Protein AF-A0A9W8MC66-F1 (afdb_monomer_lite)

Sequence (57 aa):
MSSSSPSFSKLNGSNYATWAGDMEAWLKSQGLWRLVSGTSKPPALEGIEADGKSQDE

InterPro domains:
  IPR025314 Domain of unknown function DUF4219 [PF13961] (11-34)

Organism: NCBI:txid2828524

Secondary structure (DSSP, 8-state):
---PPP-SPPP-SS-HHHHHHHHHHHHHHTT-S----TTSPPPP-TT----------

Structure (mmCIF, N/CA/C/O backbone):
data_AF-A0A9W8MC66-F1
#
_entry.id   AF-A0A9W8MC66-F1
#
loop_
_atom_site.group_PDB
_atom_site.id
_atom_site.type_symbol
_atom_site.label_atom_id
_atom_site.label_alt_id
_atom_site.label_comp_id
_atom_site.label_asym_id
_atom_site.label_entity_id
_atom_site.label_seq_id
_atom_site.pdbx_PDB_ins_code
_atom_site.Cartn_x
_atom_site.Cartn_y
_atom_site.Cartn_z
_atom_site.occupancy
_atom_site.B_iso_or_equiv
_atom_site.auth_seq_id
_atom_site.auth_comp_id
_atom_site.auth_asym_id
_atom_site.auth_atom_id
_atom_site.pdbx_PDB_model_num
ATOM 1 N N . MET A 1 1 ? -4.785 19.744 9.260 1.00 47.38 1 MET A N 1
ATOM 2 C CA . MET A 1 1 ? -4.081 18.603 8.640 1.00 47.38 1 MET A CA 1
ATOM 3 C C . MET A 1 1 ? -4.051 18.869 7.148 1.00 47.38 1 MET A C 1
ATOM 5 O O . MET A 1 1 ? -5.117 18.984 6.560 1.00 47.38 1 MET A O 1
ATOM 9 N N . SER A 1 2 ? -2.875 19.106 6.570 1.00 51.28 2 SER A N 1
ATOM 10 C CA . SER A 1 2 ? -2.752 19.381 5.136 1.00 51.28 2 SER A CA 1
ATOM 11 C C . SER A 1 2 ? -3.127 18.121 4.363 1.00 51.28 2 SER A C 1
ATOM 13 O O . SER A 1 2 ? -2.432 17.115 4.471 1.00 51.28 2 SER A O 1
ATOM 15 N N . SER A 1 3 ? -4.228 18.158 3.615 1.00 62.44 3 SER A N 1
ATOM 16 C CA . SER A 1 3 ? -4.629 17.090 2.699 1.00 62.44 3 SER A CA 1
ATOM 17 C C . SER A 1 3 ? -3.671 17.080 1.506 1.00 62.44 3 SER A C 1
ATOM 19 O O . SER A 1 3 ? -3.963 17.635 0.446 1.00 62.44 3 SER A O 1
ATOM 21 N N . SER A 1 4 ? -2.474 16.534 1.710 1.00 73.94 4 SER A N 1
ATOM 22 C CA . SER A 1 4 ? -1.505 16.380 0.633 1.00 73.94 4 SER A CA 1
ATOM 23 C C . SER A 1 4 ? -2.022 15.327 -0.335 1.00 73.94 4 SER A C 1
ATOM 25 O O . SER A 1 4 ? -2.417 14.239 0.082 1.00 73.94 4 SER A O 1
ATOM 27 N N . SER A 1 5 ? -2.040 15.651 -1.625 1.00 79.50 5 SER A N 1
ATOM 28 C CA . SER A 1 5 ? -2.405 14.669 -2.643 1.00 79.50 5 SER A CA 1
ATOM 29 C C . SER A 1 5 ? -1.369 13.538 -2.673 1.00 79.50 5 SER A C 1
ATOM 31 O O . SER A 1 5 ? -0.182 13.797 -2.448 1.00 79.50 5 SER A O 1
ATOM 33 N N . PRO A 1 6 ? -1.784 12.291 -2.948 1.00 80.94 6 PRO A N 1
ATOM 34 C CA . PRO A 1 6 ? -0.840 11.199 -3.146 1.00 80.94 6 PRO A CA 1
ATOM 35 C C . PRO A 1 6 ? 0.146 11.544 -4.270 1.00 80.94 6 PRO A C 1
ATOM 37 O O . PRO A 1 6 ? -0.269 12.009 -5.332 1.00 80.94 6 PRO A O 1
ATOM 40 N N . SER A 1 7 ? 1.447 11.327 -4.044 1.00 85.06 7 SER A N 1
ATOM 41 C CA . SER A 1 7 ? 2.492 11.649 -5.033 1.00 85.06 7 SER A CA 1
ATOM 42 C C . SER A 1 7 ? 2.867 10.476 -5.949 1.00 85.06 7 SER A C 1
ATOM 44 O O . SER A 1 7 ? 3.829 10.584 -6.707 1.00 85.06 7 SER A O 1
ATOM 46 N N . PHE A 1 8 ? 2.161 9.345 -5.864 1.00 86.25 8 PHE A N 1
ATOM 47 C CA . PHE A 1 8 ? 2.380 8.180 -6.725 1.00 86.25 8 PHE A CA 1
ATOM 48 C C . PHE A 1 8 ? 1.572 8.265 -8.027 1.00 86.25 8 PHE A C 1
ATOM 50 O O . PHE A 1 8 ? 0.670 9.089 -8.193 1.00 86.25 8 PHE A O 1
ATOM 57 N N . SER A 1 9 ? 1.926 7.402 -8.981 1.00 88.56 9 SER A N 1
ATOM 58 C CA . SER A 1 9 ? 1.304 7.370 -10.307 1.00 88.56 9 SER A CA 1
ATOM 59 C C . SER A 1 9 ? -0.189 7.063 -10.218 1.00 88.56 9 SER A C 1
ATOM 61 O O . SER A 1 9 ? -0.594 6.170 -9.481 1.00 88.56 9 SER A O 1
ATOM 63 N N . LYS A 1 10 ? -1.018 7.760 -11.006 1.00 90.12 10 LYS A N 1
ATOM 64 C CA . LYS A 1 10 ? -2.455 7.454 -11.100 1.00 90.12 10 LYS A CA 1
ATOM 65 C C . LYS A 1 10 ? -2.679 6.027 -11.603 1.00 90.12 10 LYS A C 1
ATOM 67 O O . LYS A 1 10 ? -1.897 5.516 -12.408 1.00 90.12 10 LYS A O 1
ATOM 72 N N . LEU A 1 11 ? -3.773 5.418 -11.151 1.00 92.31 11 LEU A N 1
ATOM 73 C CA . LEU A 1 11 ? -4.206 4.107 -11.619 1.00 92.31 11 LEU A CA 1
ATOM 74 C C . LEU A 1 11 ? -4.405 4.114 -13.142 1.00 92.31 11 LEU A C 1
ATOM 76 O O . LEU A 1 11 ? -5.015 5.026 -13.700 1.00 92.31 11 LEU A O 1
ATOM 80 N N . ASN A 1 12 ? -3.889 3.081 -13.796 1.00 91.69 12 ASN A N 1
ATOM 81 C CA . ASN A 1 12 ? -4.016 2.799 -15.215 1.00 91.69 12 ASN A CA 1
ATOM 82 C C . ASN A 1 12 ? -4.232 1.289 -15.436 1.00 91.69 12 ASN A C 1
ATOM 84 O O . ASN A 1 12 ? -4.273 0.504 -14.489 1.00 91.69 12 ASN A O 1
ATOM 88 N N . GLY A 1 13 ? -4.372 0.878 -16.698 1.00 93.75 13 GLY A N 1
ATOM 89 C CA . GLY A 1 13 ? -4.692 -0.508 -17.057 1.00 93.75 13 GLY A CA 1
ATOM 90 C C . GLY A 1 13 ? -3.606 -1.550 -16.757 1.00 93.75 13 GLY A C 1
ATOM 91 O O . GLY A 1 13 ? -3.880 -2.738 -16.881 1.00 93.75 13 GLY A O 1
ATOM 92 N N . SER A 1 14 ? -2.392 -1.147 -16.374 1.00 95.50 14 SER A N 1
ATOM 93 C CA . SER A 1 14 ? -1.254 -2.055 -16.172 1.00 95.50 14 SER A CA 1
ATOM 94 C C . SER A 1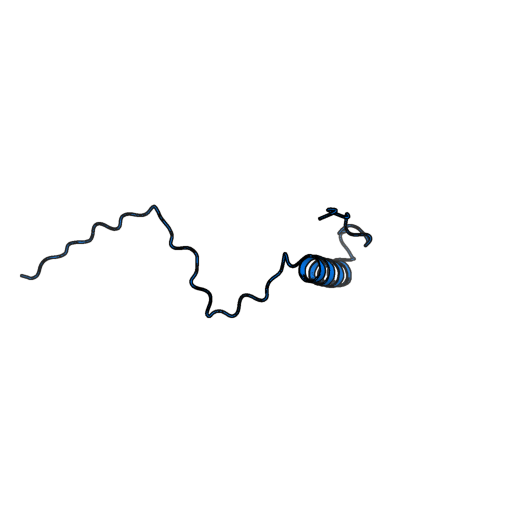 14 ? -0.546 -1.902 -14.824 1.00 95.50 14 SER A C 1
ATOM 96 O O . SER A 1 14 ? 0.322 -2.711 -14.511 1.00 95.50 14 SER A O 1
ATOM 98 N N . ASN A 1 15 ? -0.873 -0.888 -14.016 1.00 93.81 15 ASN A N 1
ATOM 99 C CA . ASN A 1 15 ? -0.145 -0.573 -12.779 1.00 93.81 15 ASN A CA 1
ATOM 100 C C . ASN A 1 15 ? -0.915 -0.887 -11.488 1.00 93.81 15 ASN A C 1
ATOM 102 O O . ASN A 1 15 ? -0.480 -0.463 -10.418 1.00 93.81 15 ASN A O 1
ATOM 106 N N . TYR A 1 16 ? -2.028 -1.625 -11.567 1.00 92.88 16 TYR A N 1
ATOM 107 C CA . TYR A 1 16 ? -2.890 -1.897 -10.413 1.00 92.88 16 TYR A CA 1
ATOM 108 C C . TYR A 1 16 ? -2.124 -2.465 -9.209 1.00 92.88 16 TYR A C 1
ATOM 110 O O . TYR A 1 16 ? -2.315 -1.990 -8.095 1.00 92.88 16 TYR A O 1
ATOM 118 N N . ALA A 1 17 ? -1.224 -3.432 -9.424 1.00 92.44 17 ALA A N 1
ATOM 119 C CA . ALA A 1 17 ? -0.481 -4.079 -8.338 1.00 92.44 17 ALA A CA 1
ATOM 120 C C 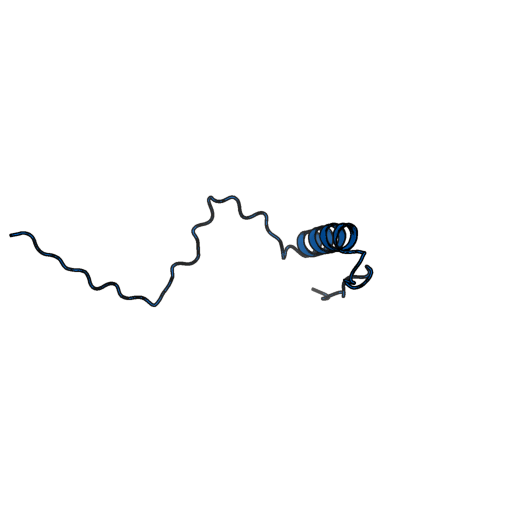. ALA A 1 17 ? 0.376 -3.089 -7.529 1.00 92.44 17 ALA A C 1
ATOM 122 O O . ALA A 1 17 ? 0.373 -3.125 -6.302 1.00 92.44 17 ALA A O 1
ATOM 123 N N . THR A 1 18 ? 1.074 -2.179 -8.210 1.00 93.12 18 THR A N 1
ATOM 124 C CA . THR A 1 18 ? 1.892 -1.143 -7.563 1.00 93.12 18 THR A CA 1
ATOM 125 C C . THR A 1 18 ? 1.013 -0.056 -6.952 1.00 93.12 18 THR A C 1
ATOM 127 O O . THR A 1 18 ? 1.183 0.294 -5.788 1.00 93.12 18 THR A O 1
ATOM 130 N N . TRP A 1 19 ? 0.018 0.424 -7.706 1.00 94.62 19 TRP A N 1
ATOM 131 C CA . TRP A 1 19 ? -0.901 1.469 -7.258 1.00 94.62 19 TRP A CA 1
ATOM 132 C C . TRP A 1 19 ? -1.656 1.074 -5.987 1.00 94.62 19 TRP A C 1
ATOM 134 O O . TRP A 1 19 ? -1.805 1.897 -5.089 1.00 94.62 19 TRP A O 1
ATOM 144 N N . ALA A 1 20 ? -2.109 -0.179 -5.890 1.00 92.06 20 ALA A N 1
ATOM 145 C CA . ALA A 1 20 ? -2.838 -0.669 -4.727 1.00 92.06 20 ALA A CA 1
ATOM 146 C C . ALA A 1 20 ? -1.980 -0.606 -3.455 1.00 92.06 20 ALA A C 1
ATOM 148 O O . ALA A 1 20 ? -2.449 -0.107 -2.434 1.00 92.06 20 ALA A O 1
ATOM 149 N N . GLY A 1 21 ? -0.715 -1.037 -3.531 1.00 92.31 21 GLY A N 1
ATOM 150 C CA . GLY A 1 21 ? 0.217 -0.967 -2.404 1.00 92.31 21 GLY A CA 1
ATOM 151 C C . GLY A 1 21 ? 0.534 0.471 -1.984 1.00 92.31 21 GLY A C 1
ATOM 152 O O . GLY A 1 21 ? 0.484 0.793 -0.796 1.00 92.31 21 GLY A O 1
ATOM 153 N N . ASP A 1 22 ? 0.787 1.353 -2.953 1.00 92.12 22 ASP A N 1
ATOM 154 C CA . ASP A 1 22 ? 1.081 2.767 -2.689 1.00 92.12 22 ASP A CA 1
ATOM 155 C C . ASP A 1 22 ? -0.129 3.504 -2.089 1.00 92.12 22 ASP A C 1
ATOM 157 O O . ASP A 1 22 ? 0.003 4.268 -1.127 1.00 92.12 22 ASP A O 1
ATOM 161 N N . MET A 1 23 ? -1.330 3.244 -2.615 1.00 92.00 23 MET A N 1
ATOM 162 C CA . MET A 1 23 ? -2.580 3.820 -2.118 1.00 92.00 23 MET A CA 1
ATOM 163 C C . MET A 1 23 ? -2.905 3.314 -0.709 1.00 92.00 23 MET A C 1
ATOM 165 O O . MET A 1 23 ? -3.312 4.104 0.144 1.00 92.00 23 MET A O 1
ATOM 169 N N . GLU A 1 24 ? -2.690 2.025 -0.435 1.00 90.88 24 GLU A N 1
ATOM 170 C CA . GLU A 1 24 ? -2.848 1.449 0.901 1.00 90.88 24 GLU A CA 1
ATOM 171 C C . GLU A 1 24 ? -1.877 2.095 1.900 1.00 90.88 24 GLU A C 1
ATOM 173 O O . GLU A 1 24 ? -2.298 2.543 2.971 1.00 90.88 24 GLU A O 1
ATOM 178 N N . ALA A 1 25 ? -0.592 2.202 1.549 1.00 90.06 25 ALA A N 1
ATOM 179 C CA . ALA A 1 25 ? 0.419 2.836 2.391 1.00 90.06 25 ALA A CA 1
ATOM 180 C C . ALA A 1 25 ? 0.083 4.309 2.672 1.00 90.06 25 ALA A C 1
ATOM 182 O O . ALA A 1 25 ? 0.166 4.760 3.819 1.00 90.06 25 ALA A O 1
ATOM 183 N N . TRP A 1 26 ? -0.364 5.050 1.654 1.00 90.88 26 TRP A N 1
ATOM 184 C CA . TRP A 1 26 ? -0.786 6.438 1.812 1.00 90.88 26 TRP A CA 1
ATOM 185 C C . TRP A 1 26 ? -2.007 6.560 2.723 1.00 90.88 26 TRP A C 1
ATOM 187 O O . TRP A 1 26 ? -1.955 7.303 3.701 1.00 90.88 26 TRP A O 1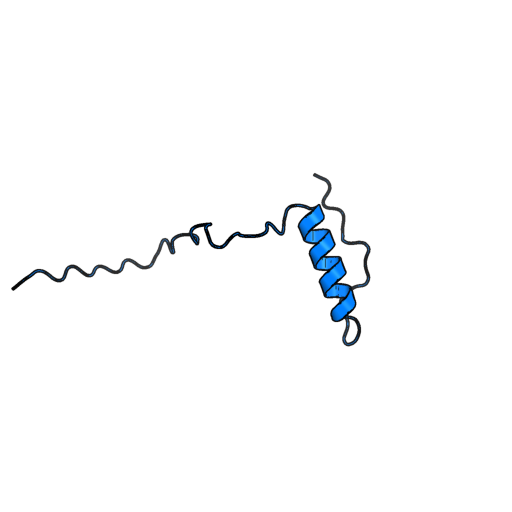
ATOM 197 N N . LEU A 1 27 ? -3.068 5.786 2.497 1.00 88.94 27 LEU A N 1
ATOM 198 C CA . LEU A 1 27 ? -4.264 5.823 3.342 1.00 88.94 27 LEU A CA 1
ATOM 199 C C . LEU A 1 27 ? -3.965 5.424 4.799 1.00 88.94 27 LEU A C 1
ATOM 201 O O . LEU A 1 27 ? -4.530 6.021 5.720 1.00 88.94 27 LEU A O 1
ATOM 205 N N . LYS A 1 28 ? -3.046 4.475 5.029 1.00 87.50 28 LYS A N 1
ATOM 206 C CA . LYS A 1 28 ? -2.544 4.140 6.372 1.00 87.50 28 LYS A CA 1
ATOM 207 C C . LYS A 1 28 ? -1.774 5.305 6.996 1.00 87.50 28 LYS A C 1
ATOM 209 O O . LYS A 1 28 ? -2.032 5.642 8.147 1.00 87.50 28 LYS A O 1
ATOM 214 N N . SER A 1 29 ? -0.886 5.959 6.239 1.00 86.62 29 SER A N 1
ATOM 215 C CA . SER A 1 29 ? -0.119 7.128 6.707 1.00 86.62 29 SER A CA 1
ATOM 216 C C . SER A 1 29 ? -1.009 8.310 7.102 1.00 86.62 29 SER A C 1
ATOM 218 O O . SER A 1 29 ? -0.683 9.047 8.027 1.00 86.62 29 SER A O 1
ATOM 220 N N . GLN A 1 30 ? -2.151 8.473 6.425 1.00 85.50 30 GLN A N 1
ATOM 221 C CA . GLN A 1 30 ? -3.136 9.509 6.731 1.00 85.50 30 GLN A CA 1
ATOM 222 C C . GLN A 1 30 ? -4.084 9.106 7.876 1.00 85.50 30 GLN A C 1
ATOM 224 O O . GLN A 1 30 ? -4.952 9.887 8.257 1.00 85.50 30 GLN A O 1
ATOM 229 N N . GLY A 1 31 ? -3.971 7.881 8.407 1.00 83.69 31 GLY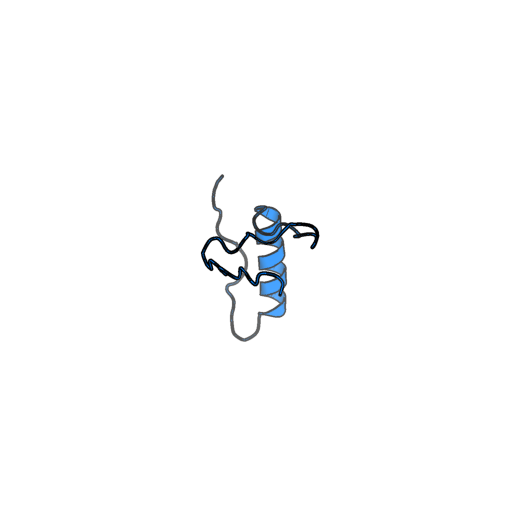 A N 1
ATOM 230 C CA . GLY A 1 31 ? -4.887 7.341 9.416 1.00 83.69 31 GLY A CA 1
ATOM 231 C C . GLY A 1 31 ? -6.309 7.084 8.899 1.00 83.69 31 GLY A C 1
ATOM 232 O O . GLY A 1 31 ? -7.211 6.816 9.694 1.00 83.69 31 GLY A O 1
ATOM 233 N N . LEU A 1 32 ? -6.519 7.153 7.580 1.00 83.81 32 LEU A N 1
ATOM 234 C CA . LEU A 1 32 ? -7.813 6.941 6.924 1.00 83.81 32 LEU A CA 1
ATOM 235 C C . LEU A 1 32 ? -8.143 5.451 6.811 1.00 83.81 32 LEU A C 1
ATOM 237 O O . LEU A 1 32 ? -9.299 5.056 6.933 1.00 83.81 32 LEU A O 1
ATOM 241 N N . TRP A 1 33 ? -7.118 4.617 6.638 1.00 82.75 33 TRP A N 1
ATOM 242 C CA . TRP A 1 33 ? -7.251 3.165 6.648 1.00 82.75 33 TRP A CA 1
ATOM 243 C C . TRP A 1 33 ? -6.846 2.625 8.014 1.00 82.75 33 TRP A C 1
ATOM 245 O O . TRP A 1 33 ? -5.707 2.213 8.237 1.00 82.75 33 TRP A O 1
ATOM 255 N N . ARG A 1 34 ? -7.789 2.634 8.960 1.00 71.62 34 ARG A N 1
ATOM 256 C CA . ARG A 1 34 ? -7.622 1.865 10.197 1.00 71.62 34 ARG A CA 1
ATOM 257 C C . ARG A 1 34 ? -7.821 0.391 9.881 1.00 71.62 34 ARG A C 1
ATOM 259 O O . ARG A 1 34 ? -8.777 0.027 9.201 1.00 71.62 34 ARG A O 1
ATOM 266 N N . LEU A 1 35 ? -6.920 -0.452 10.383 1.00 67.44 35 LEU A N 1
ATOM 267 C CA . LEU A 1 35 ? -7.143 -1.890 10.411 1.00 67.44 35 LEU A CA 1
ATOM 268 C C . LEU A 1 35 ? -8.363 -2.111 11.313 1.00 67.44 35 LEU A C 1
ATOM 270 O O . LEU A 1 35 ? -8.263 -2.008 12.535 1.00 67.44 35 LEU A O 1
ATOM 274 N N . VAL A 1 36 ? -9.537 -2.308 10.716 1.00 62.16 36 VAL A N 1
ATOM 275 C CA . VAL A 1 36 ? -10.732 -2.668 11.472 1.00 62.16 36 VAL A CA 1
ATOM 276 C C . VAL A 1 36 ? -10.503 -4.106 11.906 1.00 62.16 36 VAL A C 1
ATOM 278 O O . VAL A 1 36 ? -10.747 -5.045 11.153 1.00 62.16 36 VAL A O 1
ATOM 281 N N . SER A 1 37 ? -9.960 -4.294 13.108 1.00 59.16 37 SER A N 1
ATOM 282 C CA . SER A 1 37 ? -10.088 -5.575 13.784 1.00 59.16 37 SER A CA 1
ATOM 283 C C . SER A 1 37 ? -11.586 -5.868 13.828 1.00 59.16 37 SER A C 1
ATOM 285 O O . SER A 1 37 ? -12.363 -5.020 14.274 1.00 59.16 37 SER A O 1
ATOM 287 N N . GLY A 1 38 ? -12.013 -7.026 13.315 1.00 60.12 38 GLY A N 1
ATOM 288 C CA . GLY A 1 38 ? -13.430 -7.410 13.172 1.00 60.12 38 GLY A CA 1
ATOM 289 C C . GLY A 1 38 ? -14.250 -7.399 14.474 1.00 60.12 38 GLY A C 1
ATOM 290 O O . GLY A 1 38 ? -15.422 -7.743 14.479 1.00 60.12 38 GLY A O 1
ATOM 291 N N . THR A 1 39 ? -13.636 -6.991 15.581 1.00 63.16 39 THR A N 1
ATOM 292 C CA . THR A 1 39 ? -14.238 -6.598 16.853 1.00 63.16 39 THR A CA 1
ATOM 293 C C . THR A 1 39 ? -14.953 -5.244 16.835 1.00 63.16 39 THR A C 1
ATOM 295 O O . THR A 1 39 ? -15.723 -4.969 17.752 1.00 63.16 39 THR A O 1
ATOM 298 N N . SER A 1 40 ? -14.710 -4.370 15.851 1.00 65.06 40 SER A N 1
ATOM 299 C CA . SER A 1 40 ? -15.487 -3.130 15.729 1.00 65.06 40 SER A CA 1
ATOM 300 C C . SER A 1 40 ? -16.900 -3.465 15.276 1.00 65.06 40 SER A C 1
ATOM 302 O O . SER A 1 40 ? -17.099 -3.987 14.179 1.00 65.06 40 SER A O 1
ATOM 304 N N . LYS A 1 41 ? -17.875 -3.168 16.140 1.00 67.94 41 LYS A N 1
ATOM 305 C CA . LYS A 1 41 ? -19.295 -3.318 15.828 1.00 67.94 41 LYS A CA 1
ATOM 306 C C . LYS A 1 41 ? -19.573 -2.551 14.527 1.00 67.94 41 LYS A C 1
ATOM 308 O O . LYS A 1 41 ? -19.213 -1.371 14.463 1.00 67.94 41 LYS A O 1
ATOM 313 N N . PRO A 1 42 ? -20.160 -3.188 13.499 1.00 64.81 42 PRO A N 1
ATOM 314 C CA . PRO A 1 42 ? -20.594 -2.453 12.322 1.00 64.81 42 PRO A CA 1
ATOM 315 C C . PRO A 1 42 ? -21.543 -1.338 12.775 1.00 64.81 42 PRO A C 1
ATOM 317 O O . PRO A 1 42 ? -22.233 -1.513 13.790 1.00 64.81 42 PRO A O 1
ATOM 320 N N . PRO A 1 43 ? -21.572 -0.190 12.077 1.00 70.69 43 PRO A N 1
ATOM 321 C CA . PRO A 1 43 ? -22.577 0.819 12.360 1.00 70.69 43 PRO A CA 1
ATOM 322 C C . PRO A 1 43 ? -23.942 0.133 12.313 1.00 70.69 43 PRO A C 1
ATOM 324 O O . PRO A 1 43 ? -24.243 -0.594 11.362 1.00 70.69 43 PRO A O 1
ATOM 327 N N . ALA A 1 44 ? -24.721 0.291 13.385 1.00 69.06 44 ALA A N 1
ATOM 328 C CA . ALA A 1 44 ? -26.090 -0.183 13.389 1.00 69.06 44 ALA A CA 1
ATOM 329 C C . ALA A 1 44 ? -26.781 0.443 12.176 1.00 69.06 44 ALA A C 1
ATOM 331 O O . ALA A 1 44 ? -26.640 1.642 11.930 1.00 69.06 44 ALA A O 1
ATOM 332 N N . LEU A 1 45 ? -27.474 -0.381 11.394 1.00 67.00 45 LEU A N 1
ATOM 333 C CA . LEU A 1 45 ? -28.392 0.102 10.375 1.00 67.00 45 LEU A CA 1
ATOM 334 C C . LEU A 1 45 ? -29.541 0.802 11.113 1.00 67.00 45 LEU A C 1
ATOM 336 O O . LEU A 1 45 ? -30.566 0.190 11.398 1.00 67.00 45 LEU A O 1
ATOM 340 N N . GLU A 1 46 ? -29.348 2.059 11.507 1.00 64.44 46 GLU A N 1
ATOM 341 C CA . GLU A 1 46 ? -30.433 2.907 11.988 1.00 64.44 46 GLU A CA 1
ATOM 342 C C . GLU A 1 46 ? -31.349 3.180 10.792 1.00 64.44 46 GLU A C 1
ATOM 344 O O . GLU A 1 46 ? -31.046 4.023 9.950 1.00 64.44 46 GLU A O 1
ATOM 349 N N . GLY A 1 47 ? -32.435 2.409 10.670 1.00 63.22 47 GLY A N 1
ATOM 350 C CA . GLY A 1 47 ? -33.491 2.715 9.702 1.00 63.22 47 GLY A CA 1
ATOM 351 C C . GLY A 1 47 ? -34.265 1.558 9.075 1.00 63.22 47 GLY A C 1
ATOM 352 O O . GLY A 1 47 ? -35.039 1.818 8.162 1.00 63.22 47 GLY A O 1
ATOM 353 N N . ILE A 1 48 ? -34.116 0.308 9.518 1.00 60.12 48 ILE A N 1
ATOM 354 C CA . ILE A 1 48 ? -35.135 -0.716 9.228 1.00 60.12 48 ILE A CA 1
ATOM 355 C C . ILE A 1 48 ? -35.701 -1.233 10.539 1.00 60.12 48 ILE A C 1
ATOM 357 O O . ILE A 1 48 ? -35.188 -2.167 11.152 1.00 60.12 48 ILE A O 1
ATOM 361 N N . GLU A 1 49 ? -36.755 -0.545 10.970 1.00 59.16 49 GLU A N 1
ATOM 362 C CA . GLU A 1 49 ? -37.698 -0.966 11.996 1.00 59.16 49 GLU A CA 1
ATOM 363 C C . GLU A 1 49 ? -38.288 -2.324 11.589 1.00 59.16 49 GLU A C 1
ATOM 365 O O . GLU A 1 49 ? -39.290 -2.412 10.884 1.00 59.16 49 GLU A O 1
ATOM 370 N N . ALA A 1 50 ? -37.641 -3.412 12.002 1.00 57.31 50 ALA A N 1
ATOM 371 C CA . ALA A 1 50 ? -38.288 -4.711 12.059 1.00 57.31 50 ALA A CA 1
ATOM 372 C C . ALA A 1 50 ? -39.130 -4.742 13.341 1.00 57.31 50 ALA A C 1
ATOM 374 O O . ALA A 1 50 ? -38.707 -5.267 14.372 1.00 57.31 50 ALA A O 1
ATOM 375 N N . ASP A 1 51 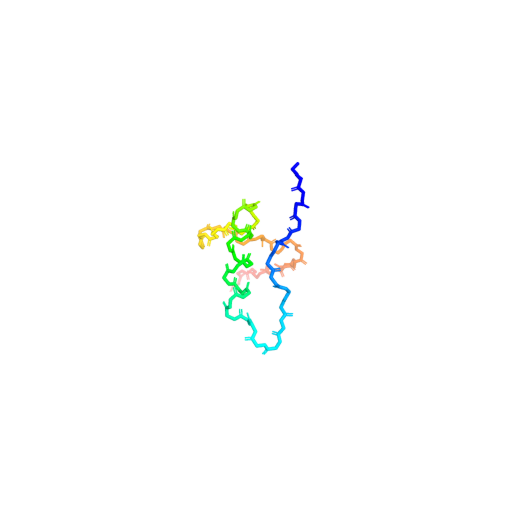? -40.312 -4.128 13.268 1.00 58.62 51 ASP A N 1
ATOM 376 C CA . ASP A 1 51 ? -41.424 -4.447 14.157 1.00 58.62 51 ASP A CA 1
ATOM 377 C C . ASP A 1 51 ? -41.791 -5.917 13.917 1.00 58.62 51 ASP A C 1
ATOM 379 O O . ASP A 1 51 ? -42.401 -6.293 12.919 1.00 58.62 51 ASP A O 1
ATOM 383 N N . GLY A 1 52 ? -41.284 -6.772 14.797 1.00 54.34 52 GLY A N 1
ATOM 384 C CA . GLY A 1 52 ? -41.513 -8.209 14.795 1.00 54.34 52 GLY A CA 1
ATOM 385 C C . GLY A 1 52 ? -41.912 -8.659 16.188 1.00 54.34 52 GLY A C 1
ATOM 386 O O . GLY A 1 52 ? -41.232 -9.483 16.795 1.00 54.34 52 GLY A O 1
ATOM 387 N N . LYS A 1 53 ? -42.990 -8.081 16.729 1.00 47.84 53 LYS A N 1
ATOM 388 C CA . LYS A 1 53 ? -43.660 -8.628 17.908 1.00 47.84 53 LYS A CA 1
ATOM 389 C C . LYS A 1 53 ? -44.450 -9.864 17.481 1.00 47.84 53 LYS A C 1
ATOM 391 O O . LYS A 1 53 ? -45.608 -9.760 17.096 1.00 47.84 53 LYS A O 1
ATOM 396 N N . SER A 1 54 ? -43.831 -11.033 17.590 1.00 49.09 54 SER A N 1
ATOM 397 C CA . SER A 1 54 ? -44.567 -12.297 17.639 1.00 49.09 54 SER A CA 1
ATOM 398 C C . SER A 1 54 ? -44.693 -12.705 19.101 1.00 49.09 54 SER A C 1
ATOM 400 O O . SER A 1 54 ? -43.725 -13.136 19.722 1.00 49.09 54 SER A O 1
ATOM 402 N N . GLN A 1 55 ? -45.882 -12.453 19.647 1.00 47.69 55 GLN A N 1
ATOM 403 C CA . GLN A 1 55 ? -46.355 -12.990 20.918 1.00 47.69 55 GLN A CA 1
ATOM 404 C C . GLN A 1 55 ? -46.450 -14.516 20.856 1.00 47.69 55 GLN A C 1
ATOM 406 O O . GLN A 1 55 ? -46.840 -15.068 19.828 1.00 47.69 55 GLN A O 1
ATOM 411 N N . ASP A 1 56 ? -46.134 -15.141 21.986 1.00 49.75 56 ASP A N 1
ATOM 412 C CA . ASP A 1 56 ? -46.546 -16.486 22.368 1.00 49.75 56 ASP A CA 1
ATOM 413 C C . AS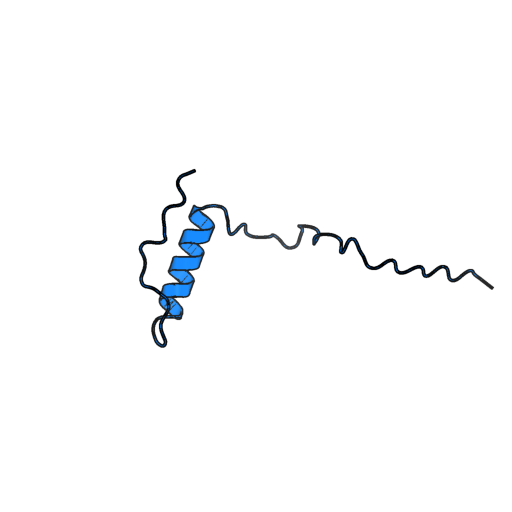P A 1 56 ? -48.059 -16.704 22.168 1.00 49.75 56 ASP A C 1
ATOM 415 O O . ASP A 1 56 ? -48.869 -15.877 22.601 1.00 49.75 56 ASP A O 1
ATOM 419 N N . GLU A 1 57 ? -48.416 -17.848 21.580 1.00 50.91 57 GLU A N 1
ATOM 420 C CA . GLU A 1 57 ? -49.647 -18.596 21.873 1.00 50.91 57 GLU A CA 1
ATOM 421 C C . GLU A 1 57 ? -49.312 -20.090 21.981 1.00 50.91 57 GLU A C 1
ATOM 423 O O . GLU A 1 57 ? -48.559 -20.590 21.109 1.00 50.91 57 GLU A O 1
#

Radius of gyration: 20.63 Å; chains: 1; bounding box: 52×38×39 Å

Foldseek 3Di:
DPPDDQPDDDDDPPCCVVCVVSVQVVCVVVVNDDPPPVPPDDPPPPPDPPPDPDDDD

pLDDT: mean 75.01, std 15.81, range [47.38, 95.5]